Protein AF-A0A7S0QCR7-F1 (afdb_monomer_lite)

Sequence (144 aa):
GEGGKGRRKRKSVHDMELDAGPDAAGTDWAAPHPLSVTMTVPPARNIAAKAGAEGGEGLPSLVVTFSYLPNLQVVTVRHRLSGGSSAALSDDPTLLQDLLAGDGGILSPLGANDYFWQDPRTRRPLAFSAKTTRGLPYRWAQVL

Secondary structure (DSSP, 8-state):
------------GGG--------TTS--TTPPPS-EEEEEEPPPHHHHHHHHHTTPPPPPEEEEEEEEETTTTEEEEEEEEESSS-HHHHT-TTTTTTSSTT--SSS-SSTTHHHHTB-TTT-PBPPPPTTSTT-B--SGGG--

Structure (mmCIF, N/CA/C/O backbone):
data_AF-A0A7S0QCR7-F1
#
_entry.id   AF-A0A7S0QCR7-F1
#
loop_
_atom_site.group_PDB
_atom_site.id
_atom_site.type_symbol
_atom_site.label_atom_id
_atom_site.label_alt_id
_atom_site.label_comp_id
_atom_site.label_asym_id
_atom_site.label_entity_id
_atom_site.label_seq_id
_atom_site.pdbx_PDB_ins_code
_atom_site.Cartn_x
_atom_site.Cartn_y
_atom_site.Cartn_z
_atom_site.occupancy
_atom_site.B_iso_or_equiv
_atom_site.auth_seq_id
_atom_site.auth_comp_id
_atom_site.auth_asym_id
_atom_site.auth_atom_id
_atom_site.pdbx_PDB_model_num
ATOM 1 N N . GLY A 1 1 ? 39.951 42.034 -1.849 1.00 35.72 1 GLY A N 1
ATOM 2 C CA . GLY A 1 1 ? 39.176 41.196 -2.779 1.00 35.72 1 GLY A CA 1
ATOM 3 C C . GLY A 1 1 ? 38.934 39.862 -2.119 1.00 35.72 1 GLY A C 1
ATOM 4 O O . GLY A 1 1 ? 39.874 39.093 -1.983 1.00 35.72 1 GLY A O 1
ATOM 5 N N . GLU A 1 2 ? 37.723 39.651 -1.613 1.00 35.50 2 GLU A N 1
ATOM 6 C CA . GLU A 1 2 ? 37.317 38.447 -0.885 1.00 35.50 2 GLU A CA 1
ATOM 7 C C . GLU A 1 2 ? 37.162 37.246 -1.827 1.00 35.50 2 GLU A C 1
ATOM 9 O O . GLU A 1 2 ? 36.423 37.292 -2.807 1.00 35.50 2 GLU A O 1
ATOM 14 N N . GLY A 1 3 ? 37.858 36.152 -1.516 1.00 36.53 3 GLY A N 1
ATOM 15 C CA . GLY A 1 3 ? 37.709 34.861 -2.183 1.00 36.53 3 GLY A CA 1
ATOM 16 C C . GLY A 1 3 ? 36.742 33.960 -1.419 1.00 36.53 3 GLY A C 1
ATOM 17 O O . GLY A 1 3 ? 37.169 33.100 -0.650 1.00 36.53 3 GLY A O 1
ATOM 18 N N . GLY A 1 4 ? 35.438 34.140 -1.632 1.00 34.97 4 GLY A N 1
ATOM 19 C CA . GLY A 1 4 ? 34.400 33.253 -1.103 1.00 34.97 4 GLY A CA 1
ATOM 20 C C . GLY A 1 4 ? 34.392 31.904 -1.826 1.00 34.97 4 GLY A C 1
ATOM 21 O O . GLY A 1 4 ? 33.749 31.744 -2.862 1.00 34.97 4 GLY A O 1
ATOM 22 N N . LYS A 1 5 ? 35.102 30.903 -1.292 1.00 44.59 5 LYS A N 1
ATOM 23 C CA . LYS A 1 5 ? 35.016 29.514 -1.773 1.00 44.59 5 LYS A CA 1
ATOM 24 C C . LYS A 1 5 ? 33.645 28.932 -1.420 1.00 44.59 5 LYS A C 1
ATOM 26 O O . LYS A 1 5 ? 33.392 28.539 -0.283 1.00 44.59 5 LYS A O 1
ATOM 31 N N . GLY A 1 6 ? 32.778 28.854 -2.429 1.00 40.38 6 GLY A N 1
ATOM 32 C CA . GLY A 1 6 ? 31.485 28.179 -2.375 1.00 40.38 6 GLY A CA 1
ATOM 33 C C . GLY A 1 6 ? 31.632 26.723 -1.934 1.00 40.38 6 GLY A C 1
ATOM 34 O O . GLY A 1 6 ? 32.030 25.845 -2.701 1.00 40.38 6 GLY A O 1
ATOM 35 N N . ARG A 1 7 ? 31.295 26.466 -0.671 1.00 39.38 7 ARG A N 1
ATOM 36 C CA . ARG A 1 7 ? 31.183 25.133 -0.085 1.00 39.38 7 ARG A CA 1
ATOM 37 C C . ARG A 1 7 ? 29.985 24.443 -0.741 1.00 39.38 7 ARG A C 1
ATOM 39 O O . ARG A 1 7 ? 28.847 24.645 -0.327 1.00 39.38 7 ARG A O 1
ATOM 46 N N . ARG A 1 8 ? 30.229 23.655 -1.795 1.00 49.28 8 ARG A N 1
ATOM 47 C CA . ARG A 1 8 ? 29.213 22.779 -2.400 1.00 49.28 8 ARG A CA 1
ATOM 48 C C . ARG A 1 8 ? 28.710 21.825 -1.314 1.00 49.28 8 ARG A C 1
ATOM 50 O O . ARG A 1 8 ? 29.399 20.869 -0.960 1.00 49.28 8 ARG A O 1
ATOM 57 N N . LYS A 1 9 ? 27.532 22.114 -0.750 1.00 43.38 9 LYS A N 1
ATOM 58 C CA . LYS A 1 9 ? 26.802 21.179 0.110 1.00 43.38 9 LYS A CA 1
ATOM 59 C C . LYS A 1 9 ? 26.544 19.927 -0.724 1.00 43.38 9 LYS A C 1
ATOM 61 O O . LYS A 1 9 ? 25.810 19.974 -1.708 1.00 43.38 9 LYS A O 1
ATOM 66 N N . ARG A 1 10 ? 27.187 18.818 -0.360 1.00 42.59 10 ARG A N 1
ATOM 67 C CA . ARG A 1 10 ? 26.795 17.493 -0.838 1.00 42.59 10 ARG A CA 1
ATOM 68 C C . ARG A 1 10 ? 25.374 17.265 -0.326 1.00 42.59 10 ARG A C 1
ATOM 70 O O . ARG A 1 10 ? 25.187 17.188 0.885 1.00 42.59 10 ARG A O 1
ATOM 77 N N . LYS A 1 11 ? 24.388 17.246 -1.230 1.00 40.78 11 LYS A N 1
ATOM 78 C CA . LYS A 1 11 ? 23.044 16.742 -0.921 1.00 40.78 11 LYS A CA 1
ATOM 79 C C . LYS A 1 11 ? 23.215 15.340 -0.340 1.00 40.78 11 LYS A C 1
ATOM 81 O O . LYS A 1 11 ? 23.986 14.545 -0.882 1.00 40.78 11 LYS A O 1
ATOM 86 N N . SER A 1 12 ? 22.577 15.094 0.799 1.00 40.78 12 SER A N 1
ATOM 87 C CA . SER A 1 12 ? 22.552 13.775 1.420 1.00 40.78 12 SER A CA 1
ATOM 88 C C . SER A 1 12 ? 21.961 12.779 0.424 1.00 40.78 12 SER A C 1
ATOM 90 O O . SER A 1 12 ? 21.075 13.132 -0.350 1.00 40.78 12 SER A O 1
ATOM 92 N N . VAL A 1 13 ? 22.416 11.528 0.451 1.00 44.34 13 VAL A N 1
ATOM 93 C CA . VAL A 1 13 ? 21.841 10.437 -0.362 1.00 44.34 13 VAL A CA 1
ATOM 94 C C . VAL A 1 13 ? 20.344 10.242 -0.049 1.00 44.34 13 VAL A C 1
ATOM 96 O O . VAL A 1 13 ? 19.615 9.686 -0.856 1.00 44.34 13 VAL A O 1
ATOM 99 N N . HIS A 1 14 ? 19.869 10.769 1.085 1.00 36.66 14 HIS A N 1
ATOM 100 C CA . HIS A 1 14 ? 18.458 10.768 1.482 1.00 36.66 14 HIS A CA 1
ATOM 101 C C . HIS A 1 14 ? 17.625 11.915 0.863 1.00 36.66 14 HIS A C 1
ATOM 103 O O . HIS A 1 14 ? 16.411 11.922 1.024 1.00 36.66 14 HIS A O 1
ATOM 109 N N . ASP A 1 15 ? 18.252 12.862 0.150 1.00 37.22 15 ASP A N 1
ATOM 110 C CA . ASP A 1 15 ? 17.590 13.996 -0.529 1.00 37.22 15 ASP A CA 1
ATOM 111 C C . ASP A 1 15 ? 17.528 13.830 -2.061 1.00 37.22 15 ASP A C 1
ATOM 113 O O . ASP A 1 15 ? 17.194 14.775 -2.784 1.00 37.22 15 ASP A O 1
ATOM 117 N N . MET A 1 16 ? 17.882 12.653 -2.591 1.00 41.41 16 MET A N 1
ATOM 118 C CA . MET A 1 16 ? 17.613 12.304 -3.991 1.00 41.41 16 MET A CA 1
ATOM 119 C C . MET A 1 16 ? 16.168 11.820 -4.125 1.00 41.41 16 MET A C 1
ATOM 121 O O . MET A 1 16 ? 15.889 10.670 -4.440 1.00 41.41 16 MET A O 1
ATOM 125 N N . GLU A 1 17 ? 15.242 12.736 -3.861 1.00 51.47 17 GLU A N 1
ATOM 126 C CA . GLU A 1 17 ? 13.873 12.643 -4.347 1.00 51.47 17 GLU A CA 1
ATOM 127 C C . GLU A 1 17 ? 13.929 12.908 -5.853 1.00 51.47 17 GLU A C 1
ATOM 129 O O . GLU A 1 17 ? 14.110 14.043 -6.299 1.00 51.47 17 GLU A O 1
ATOM 134 N N . LEU A 1 18 ? 13.912 11.835 -6.639 1.00 49.69 18 LEU A N 1
ATOM 135 C CA . LEU A 1 18 ? 13.753 11.936 -8.079 1.00 49.69 18 LEU A CA 1
ATOM 136 C C . LEU A 1 18 ? 12.272 11.771 -8.369 1.00 49.69 18 LEU A C 1
ATOM 138 O O . LEU A 1 18 ? 11.729 10.670 -8.305 1.00 49.69 18 LEU A O 1
ATOM 142 N N . ASP A 1 19 ? 11.644 12.907 -8.664 1.00 48.62 19 ASP A N 1
ATOM 143 C CA . ASP A 1 19 ? 10.424 12.933 -9.448 1.00 48.62 19 ASP A CA 1
ATOM 144 C C . ASP A 1 19 ? 10.687 12.077 -10.686 1.00 48.62 19 ASP A C 1
ATOM 146 O O . ASP A 1 19 ? 11.681 12.270 -11.397 1.00 48.62 19 ASP A O 1
ATOM 150 N N . ALA A 1 20 ? 9.853 11.063 -10.845 1.00 52.84 20 ALA A N 1
ATOM 151 C CA . ALA A 1 20 ? 9.860 10.103 -11.926 1.00 52.84 20 ALA A CA 1
ATOM 152 C C . ALA A 1 20 ? 9.485 10.805 -13.233 1.00 52.84 20 ALA A C 1
ATOM 154 O O . ALA A 1 20 ? 8.420 10.573 -13.797 1.00 52.84 20 ALA A O 1
ATOM 155 N N . GLY A 1 21 ? 10.314 11.754 -13.663 1.00 44.97 21 GLY A N 1
ATOM 156 C CA . GLY A 1 21 ? 10.094 12.497 -14.885 1.00 44.97 21 GLY A CA 1
ATOM 157 C C . GLY A 1 21 ? 9.988 11.516 -16.051 1.00 44.97 21 GLY A C 1
ATOM 158 O O . GLY A 1 21 ? 10.674 10.485 -16.045 1.00 44.97 21 GLY A O 1
ATOM 159 N N . PRO A 1 22 ? 9.133 11.816 -17.041 1.00 46.25 22 PRO A N 1
ATOM 160 C CA . PRO A 1 22 ? 9.009 10.975 -18.214 1.00 46.25 22 PRO A CA 1
ATOM 161 C C . PRO A 1 22 ? 10.382 10.765 -18.860 1.00 46.25 22 PRO A C 1
ATOM 163 O O . PRO A 1 22 ? 11.245 11.650 -18.831 1.00 46.25 22 PRO A O 1
ATOM 166 N N . ASP A 1 23 ? 10.594 9.584 -19.431 1.00 54.22 23 ASP A N 1
ATOM 167 C CA . ASP A 1 23 ? 11.803 9.317 -20.204 1.00 54.22 23 ASP A CA 1
ATOM 168 C C . ASP A 1 23 ? 11.893 10.218 -21.455 1.00 54.22 23 ASP A C 1
ATOM 170 O O . ASP A 1 23 ? 11.009 11.024 -21.757 1.00 54.22 23 ASP A O 1
ATOM 174 N N . ALA A 1 24 ? 12.971 10.072 -22.229 1.00 42.69 24 ALA A N 1
ATOM 175 C CA . ALA A 1 24 ? 13.154 10.805 -23.485 1.00 42.69 24 ALA A CA 1
ATOM 176 C C . ALA A 1 24 ? 12.040 10.542 -24.529 1.00 42.69 24 ALA A C 1
ATOM 178 O O . ALA A 1 24 ? 11.964 11.269 -25.520 1.00 42.69 24 ALA A O 1
ATOM 179 N N . ALA A 1 25 ? 11.185 9.534 -24.309 1.00 52.25 25 ALA A N 1
ATOM 180 C CA . ALA A 1 25 ? 10.019 9.198 -25.120 1.00 52.25 25 ALA A CA 1
ATOM 181 C C . ALA A 1 25 ? 8.685 9.701 -24.522 1.00 52.25 25 ALA A C 1
ATOM 183 O O . ALA A 1 25 ? 7.630 9.462 -25.107 1.00 52.25 25 ALA A O 1
ATOM 184 N N . GLY A 1 26 ? 8.707 10.425 -23.398 1.00 48.97 26 GLY A N 1
ATOM 185 C CA . GLY A 1 26 ? 7.511 11.005 -22.785 1.00 48.97 26 GLY A CA 1
ATOM 186 C C . GLY A 1 26 ? 6.736 10.056 -21.863 1.00 48.97 26 GLY A C 1
ATOM 187 O O . GLY A 1 26 ? 5.646 10.417 -21.417 1.00 48.97 26 GLY A O 1
ATOM 188 N N . THR A 1 27 ? 7.259 8.866 -21.557 1.00 56.44 27 THR A N 1
ATOM 189 C CA . THR A 1 27 ? 6.540 7.867 -20.752 1.00 56.44 27 THR A CA 1
ATOM 190 C C . THR A 1 27 ? 6.852 8.049 -19.267 1.00 56.44 27 THR A C 1
ATOM 192 O O . THR A 1 27 ? 7.979 7.801 -18.837 1.00 56.44 27 THR A O 1
ATOM 195 N N . ASP A 1 28 ? 5.856 8.452 -18.464 1.00 71.25 28 ASP A N 1
ATOM 196 C CA . ASP A 1 28 ? 5.917 8.333 -16.997 1.00 71.25 28 ASP A CA 1
ATOM 197 C C . ASP A 1 28 ? 5.763 6.849 -16.636 1.00 71.25 28 ASP A C 1
ATOM 199 O O . ASP A 1 28 ? 4.667 6.290 -16.541 1.00 71.25 28 ASP A O 1
ATOM 203 N N . TRP A 1 29 ? 6.897 6.175 -16.484 1.00 69.69 29 TRP A N 1
ATOM 204 C CA . TRP A 1 29 ? 6.980 4.753 -16.154 1.00 69.69 29 TRP A CA 1
ATOM 205 C C . TRP A 1 29 ? 6.420 4.433 -14.762 1.00 69.69 29 TRP A C 1
ATOM 207 O O . TRP A 1 29 ? 6.143 3.271 -14.479 1.00 69.69 29 TRP A O 1
ATOM 217 N N . ALA A 1 30 ? 6.176 5.430 -13.909 1.00 72.06 30 ALA A N 1
ATOM 218 C CA . ALA A 1 30 ? 5.514 5.236 -12.625 1.00 72.06 30 ALA A CA 1
ATOM 219 C C . ALA A 1 30 ? 4.089 5.818 -12.604 1.00 72.06 30 ALA A C 1
ATOM 221 O O . ALA A 1 30 ? 3.536 6.021 -11.518 1.00 72.06 30 ALA A O 1
ATOM 222 N N . ALA A 1 31 ? 3.487 6.076 -13.770 1.00 81.62 31 ALA A N 1
ATOM 223 C CA . ALA A 1 31 ? 2.082 6.443 -13.868 1.00 81.62 31 ALA A CA 1
ATOM 224 C C . ALA A 1 31 ? 1.200 5.319 -13.287 1.00 81.62 31 ALA A C 1
ATOM 226 O O . ALA A 1 31 ? 1.300 4.170 -13.734 1.00 81.62 31 ALA A O 1
ATOM 227 N N . PRO A 1 32 ? 0.343 5.611 -12.293 1.00 84.38 32 PRO A N 1
ATOM 228 C CA . PRO A 1 32 ? -0.541 4.610 -11.722 1.00 84.38 32 PRO A CA 1
ATOM 229 C C . PRO A 1 32 ? -1.702 4.283 -12.661 1.00 84.38 32 PRO A C 1
ATOM 231 O O . PRO A 1 32 ? -2.208 5.133 -13.395 1.00 84.38 32 PRO A O 1
ATOM 234 N N . HIS A 1 33 ? -2.165 3.041 -12.587 1.00 88.25 33 HIS A N 1
ATOM 235 C CA . HIS A 1 33 ? -3.435 2.629 -13.162 1.00 88.25 33 HIS A CA 1
ATOM 236 C C . HIS A 1 33 ? -4.585 3.459 -12.546 1.00 88.25 33 HIS A C 1
ATOM 238 O O . HIS A 1 33 ? -4.554 3.732 -11.343 1.00 88.25 33 HIS A O 1
ATOM 244 N N . PRO A 1 34 ? -5.617 3.852 -13.321 1.00 89.94 34 PRO A N 1
ATOM 245 C CA . PRO A 1 34 ? -6.699 4.711 -12.826 1.00 89.94 34 PRO A CA 1
ATOM 246 C C . PRO A 1 34 ? -7.569 4.061 -11.742 1.00 89.94 34 PRO A C 1
ATOM 248 O O . PRO A 1 34 ? -8.226 4.764 -10.979 1.00 89.94 34 PRO A O 1
ATOM 251 N N . LEU A 1 35 ? -7.594 2.728 -11.677 1.00 93.69 35 LEU A N 1
ATOM 252 C CA . LEU A 1 35 ? -8.292 1.990 -10.625 1.00 93.69 35 LEU A CA 1
ATOM 253 C C . LEU A 1 35 ? -7.350 1.678 -9.463 1.00 93.69 35 LEU A C 1
ATOM 255 O O . LEU A 1 35 ? -6.253 1.159 -9.673 1.00 93.69 35 LEU A O 1
ATOM 259 N N . SER A 1 36 ? -7.835 1.932 -8.251 1.00 93.88 36 SER A N 1
ATOM 260 C CA . SER A 1 36 ? -7.197 1.584 -6.985 1.00 93.88 36 SER A CA 1
ATOM 261 C C . SER A 1 36 ? -8.214 0.934 -6.048 1.00 93.88 36 SER A C 1
ATOM 263 O O . SER A 1 36 ? -9.427 1.088 -6.212 1.00 93.88 36 SER A O 1
ATOM 265 N N . VAL A 1 37 ? -7.717 0.181 -5.069 1.00 95.19 37 VAL A N 1
ATOM 266 C CA . VAL A 1 37 ? -8.547 -0.469 -4.050 1.00 95.19 37 VAL A CA 1
ATOM 267 C C . VAL A 1 37 ? -8.234 0.158 -2.706 1.00 95.19 37 VAL A C 1
ATOM 269 O O . VAL A 1 37 ? -7.086 0.147 -2.276 1.00 95.19 37 VAL A O 1
ATOM 272 N N . THR A 1 38 ? -9.251 0.667 -2.017 1.00 94.62 38 THR A N 1
ATOM 273 C CA . THR A 1 38 ? -9.117 1.166 -0.646 1.00 94.62 38 THR A CA 1
ATOM 274 C C . THR A 1 38 ? -9.874 0.261 0.310 1.00 94.62 38 THR A C 1
ATOM 276 O O . THR A 1 38 ? -11.054 -0.018 0.114 1.00 94.62 38 THR A O 1
ATOM 279 N N . MET A 1 39 ? -9.198 -0.160 1.373 1.00 94.38 39 MET A N 1
ATOM 280 C CA . MET A 1 39 ? -9.780 -0.898 2.487 1.00 94.38 39 MET A CA 1
ATOM 281 C C . MET A 1 39 ? -9.613 -0.121 3.789 1.00 94.38 39 MET A C 1
ATOM 283 O O . MET A 1 39 ? -8.701 0.691 3.946 1.00 94.38 39 MET A O 1
ATOM 287 N N . THR A 1 40 ? -10.510 -0.363 4.738 1.00 92.44 40 THR A N 1
ATOM 288 C CA . THR A 1 40 ? -10.427 0.195 6.090 1.00 92.44 40 THR A CA 1
ATOM 289 C C . THR A 1 40 ? -10.429 -0.944 7.092 1.00 92.44 40 THR A C 1
ATOM 291 O O . THR A 1 40 ? -11.344 -1.765 7.110 1.00 92.44 40 THR A O 1
ATOM 294 N N . VAL A 1 41 ? -9.389 -0.982 7.916 1.00 90.88 41 VAL A N 1
ATOM 295 C CA . VAL A 1 41 ? -9.186 -1.962 8.975 1.00 90.88 41 VAL A CA 1
ATOM 296 C C . VAL A 1 41 ? -9.524 -1.283 10.305 1.00 90.88 41 VAL A C 1
ATOM 298 O O . VAL A 1 41 ? -8.792 -0.387 10.737 1.00 90.88 41 VAL A O 1
ATOM 301 N N . PRO A 1 42 ? -10.644 -1.650 10.950 1.00 88.56 42 PRO A N 1
ATOM 302 C CA . PRO A 1 42 ? -11.002 -1.086 12.242 1.00 88.56 42 PRO A CA 1
ATOM 303 C C . PRO A 1 42 ? -10.071 -1.610 13.350 1.00 88.56 42 PRO A C 1
ATOM 305 O O . PRO A 1 42 ? -9.449 -2.666 13.189 1.00 88.56 42 PRO A O 1
ATOM 308 N N . PRO A 1 43 ? -10.015 -0.927 14.508 1.00 86.31 43 PRO A N 1
ATOM 309 C CA . PRO A 1 43 ? -9.340 -1.448 15.688 1.00 86.31 43 PRO A CA 1
ATOM 310 C C . PRO A 1 43 ? -9.855 -2.842 16.057 1.00 86.31 43 PRO A C 1
ATOM 312 O O . PRO A 1 43 ? -11.046 -3.143 15.928 1.00 86.31 43 PRO A O 1
ATOM 315 N N . ALA A 1 44 ? -8.969 -3.685 16.587 1.00 86.38 44 ALA A N 1
ATOM 316 C CA . ALA A 1 44 ? -9.362 -4.999 17.076 1.00 86.38 44 ALA A CA 1
ATOM 317 C C . ALA A 1 44 ? -10.433 -4.874 18.176 1.00 86.38 44 ALA A C 1
ATOM 319 O O . ALA A 1 44 ? -10.352 -4.006 19.049 1.00 86.38 44 ALA A O 1
ATOM 320 N N . ARG A 1 45 ? -11.441 -5.758 18.153 1.00 83.00 45 ARG A N 1
ATOM 321 C CA . ARG A 1 45 ? -12.626 -5.669 19.032 1.00 83.00 45 ARG A CA 1
ATOM 322 C C . ARG A 1 45 ? -12.278 -5.616 20.520 1.00 83.00 45 ARG A C 1
ATOM 324 O O . ARG A 1 45 ? -12.917 -4.885 21.266 1.00 83.00 45 ARG A O 1
ATOM 331 N N . ASN A 1 46 ? -11.266 -6.366 20.948 1.00 83.44 46 ASN A N 1
ATOM 332 C CA . ASN A 1 46 ? -10.777 -6.377 22.328 1.00 83.44 46 ASN A CA 1
ATOM 333 C C . ASN A 1 46 ? -10.148 -5.035 22.741 1.00 83.44 46 ASN A C 1
ATOM 335 O O . ASN A 1 46 ? -10.304 -4.615 23.885 1.00 83.44 46 ASN A O 1
ATOM 339 N N . ILE A 1 47 ? -9.478 -4.348 21.814 1.00 82.38 47 ILE A N 1
ATOM 340 C CA . ILE A 1 47 ? -8.902 -3.018 22.046 1.00 82.38 47 ILE A CA 1
ATOM 341 C C . ILE A 1 47 ? -10.025 -1.975 22.078 1.00 82.38 47 ILE A C 1
ATOM 343 O O . ILE A 1 47 ? -10.076 -1.157 22.993 1.00 82.38 47 ILE A O 1
ATOM 347 N N . ALA A 1 48 ? -10.971 -2.056 21.137 1.00 78.88 48 ALA A N 1
ATOM 348 C CA . ALA A 1 48 ? -12.136 -1.173 21.086 1.00 78.88 48 ALA A CA 1
ATOM 349 C C . ALA A 1 48 ? -13.011 -1.267 22.344 1.00 78.88 48 ALA A C 1
ATOM 351 O O . ALA A 1 48 ? -13.396 -0.241 22.898 1.00 78.88 48 ALA A O 1
ATOM 352 N N . ALA A 1 49 ? -13.271 -2.482 22.836 1.00 76.81 49 ALA A N 1
ATOM 353 C CA . ALA A 1 49 ? -14.027 -2.695 24.068 1.00 76.81 49 ALA A CA 1
ATOM 354 C C . ALA A 1 49 ? -13.322 -2.090 25.293 1.00 76.81 49 ALA A C 1
ATOM 356 O O . ALA A 1 49 ? -13.975 -1.475 26.133 1.00 76.81 49 ALA A O 1
ATOM 357 N N . LYS A 1 50 ? -11.990 -2.219 25.373 1.00 77.25 50 LYS A N 1
ATOM 358 C CA . LYS A 1 50 ? -11.198 -1.632 26.459 1.00 77.25 50 LYS A CA 1
ATOM 359 C C . LYS A 1 50 ? -11.227 -0.100 26.424 1.00 77.25 50 LYS A C 1
ATOM 361 O O . LYS A 1 50 ? -11.488 0.519 27.447 1.00 77.25 50 LYS A O 1
ATOM 366 N N . ALA A 1 51 ? -11.034 0.503 25.250 1.00 74.44 51 ALA A N 1
ATOM 367 C CA . ALA A 1 51 ? -11.077 1.959 25.095 1.00 74.44 51 ALA A CA 1
ATOM 368 C C . ALA A 1 51 ? -12.466 2.543 25.409 1.00 74.44 51 ALA A C 1
ATOM 370 O O . ALA A 1 51 ? -12.564 3.573 26.072 1.00 74.44 51 ALA A O 1
ATOM 371 N N . GLY A 1 52 ? -13.538 1.857 24.991 1.00 71.19 52 GLY A N 1
ATOM 372 C CA . GLY A 1 52 ? -14.912 2.255 25.307 1.00 71.19 52 GLY A CA 1
ATOM 373 C C . GLY A 1 52 ? -15.244 2.164 26.800 1.00 71.19 52 GLY A C 1
ATOM 374 O O . GLY A 1 52 ? -15.987 2.998 27.308 1.00 71.19 52 GLY A O 1
ATOM 375 N N . ALA A 1 53 ? -14.665 1.195 27.516 1.00 68.44 53 ALA A N 1
ATOM 376 C CA . ALA A 1 53 ? -14.809 1.077 28.967 1.00 68.44 53 ALA A CA 1
ATOM 377 C C . ALA A 1 53 ? -14.024 2.157 29.739 1.00 68.44 53 ALA A C 1
ATOM 379 O O . ALA A 1 53 ? -14.457 2.575 30.809 1.00 68.44 53 ALA A O 1
ATOM 380 N N . GLU A 1 54 ? -12.898 2.626 29.194 1.00 70.88 54 GLU A N 1
ATOM 381 C CA . GLU A 1 54 ? -12.055 3.676 29.791 1.00 70.88 54 GLU A CA 1
ATOM 382 C C . GLU A 1 54 ? -12.485 5.107 29.399 1.00 70.88 54 GLU A C 1
ATOM 384 O O . GLU A 1 54 ? -11.837 6.074 29.793 1.00 70.88 54 GLU A O 1
ATOM 389 N N . GLY A 1 55 ? -13.582 5.269 28.645 1.00 59.56 55 GLY A N 1
ATOM 390 C CA . GLY A 1 55 ? -14.072 6.582 28.202 1.00 59.56 55 GLY A CA 1
ATOM 391 C C . GLY A 1 55 ? -13.147 7.290 27.203 1.00 59.56 55 GLY A C 1
ATOM 392 O O . GLY A 1 55 ? -13.212 8.511 27.067 1.00 59.56 55 GLY A O 1
ATOM 393 N N . GLY A 1 56 ? -12.266 6.544 26.529 1.00 58.44 56 GLY A N 1
ATOM 394 C CA . GLY A 1 56 ? -11.286 7.088 25.593 1.00 58.44 56 GLY A CA 1
ATOM 395 C C . GLY A 1 56 ? -11.908 7.579 24.282 1.00 58.44 56 GLY A C 1
ATOM 396 O O . GLY A 1 56 ? -12.874 7.000 23.782 1.00 58.44 56 GLY A O 1
ATOM 397 N N . GLU A 1 57 ? -11.320 8.634 23.702 1.00 60.28 57 GLU A N 1
ATOM 398 C CA . GLU A 1 57 ? -11.611 9.074 22.331 1.00 60.28 57 GLU A CA 1
ATOM 399 C C . GLU A 1 57 ? -11.477 7.912 21.332 1.00 60.28 57 GLU A C 1
ATOM 401 O O . GLU A 1 57 ? -10.650 7.011 21.496 1.00 60.28 57 GLU A O 1
ATOM 406 N N . GLY A 1 58 ? -12.305 7.940 20.281 1.00 70.19 58 GLY A N 1
ATOM 407 C CA . GLY A 1 58 ? -12.411 6.868 19.293 1.00 70.19 58 GLY A CA 1
ATOM 408 C C . GLY A 1 58 ? -11.053 6.442 18.729 1.00 70.19 58 GLY A C 1
ATOM 409 O O . GLY A 1 58 ? -10.311 7.254 18.177 1.00 70.19 58 GLY A O 1
ATOM 410 N N . LEU A 1 59 ? -10.743 5.150 18.867 1.00 79.31 59 LEU A N 1
ATOM 411 C CA . LEU A 1 59 ? -9.505 4.554 18.370 1.00 79.31 59 LEU A CA 1
ATOM 412 C C . LEU A 1 59 ? -9.351 4.743 16.848 1.00 79.31 59 LEU A C 1
ATOM 414 O O . LEU A 1 59 ? -10.343 4.645 16.116 1.00 79.31 59 LEU A O 1
ATOM 418 N N . PRO A 1 60 ? -8.116 4.938 16.353 1.00 85.75 60 PRO A N 1
ATOM 419 C CA . PRO A 1 60 ? -7.859 5.094 14.928 1.00 85.75 60 PRO A CA 1
ATOM 420 C C . PRO A 1 60 ? -8.158 3.805 14.152 1.00 85.75 60 PRO A C 1
ATOM 422 O O . PRO A 1 60 ? -7.792 2.710 14.576 1.00 85.75 60 PRO A O 1
ATOM 425 N N . SER A 1 61 ? -8.762 3.940 12.973 1.00 87.56 61 SER A N 1
ATOM 426 C CA . SER A 1 61 ? -8.816 2.874 11.962 1.00 87.56 61 SER A CA 1
ATOM 427 C C . SER A 1 61 ? -7.675 3.041 10.961 1.00 87.56 61 SER A C 1
ATOM 429 O O . SER A 1 61 ? -7.312 4.166 10.618 1.00 87.56 61 SER A O 1
ATOM 431 N N . LEU A 1 62 ? -7.124 1.938 10.460 1.00 90.06 62 LEU A N 1
ATOM 432 C CA . LEU A 1 62 ? -6.105 1.958 9.413 1.00 90.06 62 LEU A CA 1
ATOM 433 C C . LEU A 1 62 ? -6.787 1.948 8.042 1.00 90.06 62 LEU A C 1
ATOM 435 O O . LEU A 1 62 ? -7.471 0.992 7.686 1.00 90.06 62 LEU A O 1
ATOM 439 N N . VAL A 1 63 ? -6.594 2.999 7.256 1.00 91.38 63 VAL A N 1
ATOM 440 C CA . VAL A 1 63 ? -7.035 3.057 5.858 1.00 91.38 63 VAL A CA 1
ATOM 441 C C . VAL A 1 63 ? -5.850 2.693 4.979 1.00 91.38 63 VAL A C 1
ATOM 443 O O . VAL A 1 63 ? -4.813 3.344 5.071 1.00 91.38 63 VAL A O 1
ATOM 446 N N . VAL A 1 64 ? -6.006 1.686 4.122 1.00 92.56 64 VAL A N 1
ATOM 447 C CA . VAL A 1 64 ? -4.963 1.208 3.204 1.00 92.56 64 VAL A CA 1
ATOM 448 C C . VAL A 1 64 ? -5.475 1.303 1.773 1.00 92.56 64 VAL A C 1
ATOM 450 O O . VAL A 1 64 ? -6.559 0.811 1.471 1.00 92.56 64 VAL A O 1
ATOM 453 N N . THR A 1 65 ? -4.697 1.917 0.890 1.00 92.88 65 THR A N 1
ATOM 454 C CA . THR A 1 65 ? -4.989 2.042 -0.539 1.00 92.88 65 THR A CA 1
ATOM 455 C C . THR A 1 65 ? -3.908 1.343 -1.349 1.00 92.88 65 THR A C 1
ATOM 457 O O . THR A 1 65 ? -2.736 1.704 -1.266 1.00 92.88 65 THR A O 1
ATOM 460 N N . PHE A 1 66 ? -4.327 0.390 -2.171 1.00 93.88 66 PHE A N 1
ATOM 461 C CA . PHE A 1 66 ? -3.509 -0.342 -3.125 1.00 93.88 66 PHE A CA 1
ATOM 462 C C . PHE A 1 66 ? -3.664 0.295 -4.501 1.00 93.88 66 PHE A C 1
ATOM 464 O O . PHE A 1 66 ? -4.780 0.455 -5.002 1.00 93.88 66 PHE A O 1
ATOM 471 N N . SER A 1 67 ? -2.545 0.672 -5.107 1.00 92.62 67 SER A N 1
ATOM 472 C CA . SER A 1 67 ? -2.480 1.175 -6.482 1.00 92.62 67 SER A CA 1
ATOM 473 C C . SER A 1 67 ? -1.596 0.255 -7.310 1.00 92.62 67 SER A C 1
ATOM 475 O O . SER A 1 67 ? -0.701 -0.387 -6.772 1.00 92.62 67 SER A O 1
ATOM 477 N N . TYR A 1 68 ? -1.835 0.180 -8.614 1.00 91.69 68 TYR A N 1
ATOM 478 C CA . TYR A 1 68 ? -1.034 -0.649 -9.511 1.00 91.69 68 TYR A CA 1
ATOM 479 C C . TYR A 1 68 ? -0.229 0.226 -10.469 1.00 91.69 68 TYR A C 1
ATOM 481 O O . TYR A 1 68 ? -0.779 1.152 -11.063 1.00 91.69 68 TYR A O 1
ATOM 489 N N . LEU A 1 69 ? 1.061 -0.065 -10.626 1.00 88.06 69 LEU A N 1
ATOM 490 C CA . LEU A 1 69 ? 1.947 0.572 -11.598 1.00 88.06 69 LEU A CA 1
ATOM 491 C C . LEU A 1 69 ? 2.144 -0.395 -12.778 1.00 88.06 69 LEU A C 1
ATOM 493 O O . LEU A 1 69 ? 3.004 -1.273 -12.696 1.00 88.06 69 LEU A O 1
ATOM 497 N N . PRO A 1 70 ? 1.367 -0.281 -13.873 1.00 86.12 70 PRO A N 1
ATOM 498 C CA . PRO A 1 70 ? 1.326 -1.298 -14.926 1.00 86.12 70 PRO A CA 1
ATOM 499 C C . PRO A 1 70 ? 2.656 -1.470 -15.658 1.00 86.12 70 PRO A C 1
ATOM 501 O O . PRO A 1 70 ? 3.037 -2.593 -15.975 1.00 86.12 70 PRO A O 1
ATOM 504 N N . ASN A 1 71 ? 3.391 -0.377 -15.861 1.00 82.38 71 ASN A N 1
ATOM 505 C CA . ASN A 1 71 ? 4.693 -0.396 -16.531 1.00 82.38 71 ASN A CA 1
ATOM 506 C C . ASN A 1 71 ? 5.786 -1.066 -15.685 1.00 82.38 71 ASN A C 1
ATOM 508 O O . ASN A 1 71 ? 6.791 -1.510 -16.227 1.00 82.38 71 ASN A O 1
ATOM 512 N N . LEU A 1 72 ? 5.580 -1.148 -14.367 1.00 81.88 72 LEU A N 1
ATOM 513 C CA . LEU A 1 72 ? 6.506 -1.769 -13.419 1.00 81.88 72 LEU A CA 1
ATOM 514 C C . LEU A 1 72 ? 5.989 -3.105 -12.886 1.00 81.88 72 LEU A C 1
ATOM 516 O O . LEU A 1 72 ? 6.710 -3.785 -12.165 1.00 81.88 72 LEU A O 1
ATOM 520 N N . GLN A 1 73 ? 4.743 -3.464 -13.202 1.00 88.44 73 GLN A N 1
ATOM 521 C CA . GLN A 1 73 ? 4.058 -4.657 -12.702 1.00 88.44 73 GLN A CA 1
ATOM 522 C C . GLN A 1 73 ? 4.093 -4.783 -11.174 1.00 88.44 73 GLN A C 1
ATOM 524 O O . GLN A 1 73 ? 4.235 -5.871 -10.627 1.00 88.44 73 GLN A O 1
ATOM 529 N N . VAL A 1 74 ? 3.977 -3.654 -10.475 1.00 88.88 74 VAL A N 1
ATOM 530 C CA . VAL A 1 74 ? 4.098 -3.588 -9.015 1.00 88.88 74 VAL A CA 1
ATOM 531 C C . VAL A 1 74 ? 2.864 -2.941 -8.409 1.00 88.88 74 VAL A C 1
ATOM 533 O O . VAL A 1 74 ? 2.358 -1.934 -8.910 1.00 88.88 74 VAL A O 1
ATOM 536 N N . VAL A 1 75 ? 2.405 -3.507 -7.297 1.00 91.50 75 VAL A N 1
ATOM 537 C CA . VAL A 1 75 ? 1.404 -2.901 -6.419 1.00 91.50 75 VAL A CA 1
ATOM 538 C C . VAL A 1 75 ? 2.103 -1.986 -5.416 1.00 91.50 75 VAL A C 1
ATOM 540 O O . VAL A 1 75 ? 3.073 -2.383 -4.776 1.00 91.50 75 VAL A O 1
ATOM 543 N N . THR A 1 76 ? 1.614 -0.764 -5.249 1.00 90.62 76 THR A N 1
ATOM 544 C CA . THR A 1 76 ? 2.076 0.166 -4.217 1.00 90.62 76 THR A CA 1
ATOM 545 C C . THR A 1 76 ? 1.003 0.378 -3.163 1.00 90.62 76 THR A C 1
ATOM 547 O O . THR A 1 76 ? -0.197 0.381 -3.447 1.00 90.62 76 THR A O 1
ATOM 550 N N . VAL A 1 77 ? 1.449 0.569 -1.926 1.00 91.19 77 VAL A N 1
ATOM 551 C CA . VAL A 1 77 ? 0.590 0.725 -0.758 1.00 91.19 77 VAL A CA 1
ATOM 552 C C . VAL A 1 77 ? 0.737 2.127 -0.201 1.00 91.19 77 VAL A C 1
ATOM 554 O O . VAL A 1 77 ? 1.840 2.610 0.055 1.00 91.19 77 VAL A O 1
ATOM 557 N N . ARG A 1 78 ? -0.399 2.779 0.017 1.00 89.44 78 ARG A N 1
ATOM 558 C CA . ARG A 1 78 ? -0.503 3.973 0.853 1.00 89.44 78 ARG A CA 1
ATOM 559 C C . ARG A 1 78 ? -1.343 3.637 2.060 1.00 89.44 78 ARG A C 1
ATOM 561 O O . ARG A 1 78 ? -2.346 2.941 1.932 1.00 89.44 78 ARG A O 1
ATOM 568 N N . HIS A 1 79 ? -0.993 4.194 3.203 1.00 88.69 79 HIS A N 1
ATOM 569 C CA . HIS A 1 79 ? -1.777 4.031 4.413 1.00 88.69 79 HIS A CA 1
ATOM 570 C C . HIS A 1 79 ? -1.921 5.352 5.149 1.00 88.69 79 HIS A C 1
ATOM 572 O O . HIS A 1 79 ? -1.125 6.269 4.965 1.00 88.69 79 HIS A O 1
ATOM 578 N N . ARG A 1 80 ? -2.970 5.434 5.961 1.00 87.81 80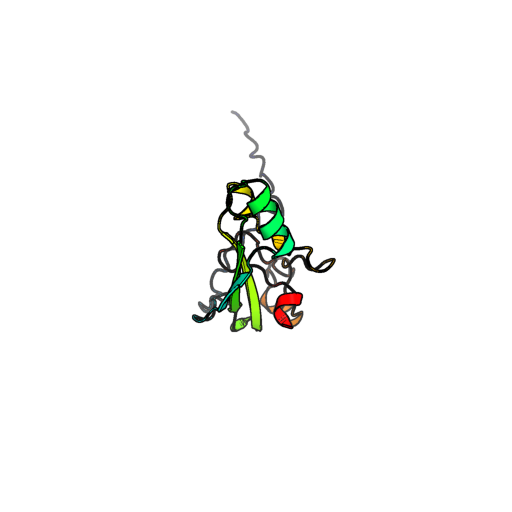 ARG A N 1
ATOM 579 C CA . ARG A 1 80 ? -3.156 6.495 6.949 1.00 87.81 80 ARG A CA 1
ATOM 580 C C . ARG A 1 80 ? -3.985 5.993 8.117 1.00 87.81 80 ARG A C 1
ATOM 582 O O . ARG A 1 80 ? -4.806 5.087 7.948 1.00 87.81 80 ARG A O 1
ATOM 589 N N . LEU A 1 81 ? -3.840 6.627 9.272 1.00 87.69 81 LEU A N 1
ATOM 590 C CA . LEU A 1 81 ? -4.759 6.419 10.391 1.00 87.69 81 LEU A CA 1
ATOM 591 C C . LEU A 1 81 ? -5.904 7.433 10.314 1.00 87.69 81 LEU A C 1
ATOM 593 O O . LEU A 1 81 ? -5.666 8.638 10.263 1.00 87.69 81 LEU A O 1
ATOM 597 N N . SER A 1 82 ? -7.146 6.950 10.285 1.00 84.25 82 SER A N 1
ATOM 598 C CA . SER A 1 82 ? -8.355 7.777 10.335 1.00 84.25 82 SER A CA 1
ATOM 599 C C . SER A 1 82 ? -8.984 7.728 11.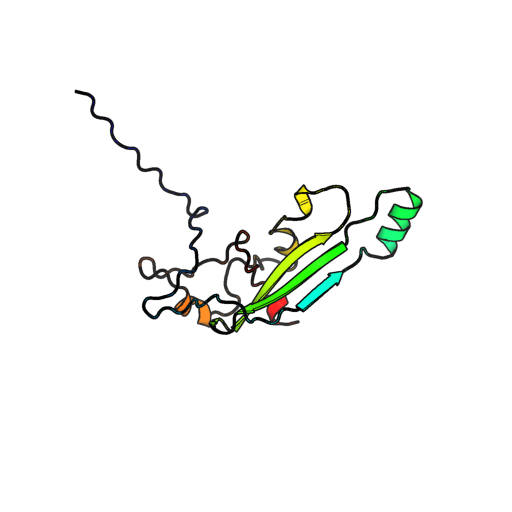727 1.00 84.25 82 SER A C 1
ATOM 601 O O . SER A 1 82 ? -9.304 6.640 12.210 1.00 84.25 82 SER A O 1
ATOM 603 N N . GLY A 1 83 ? -9.234 8.893 12.327 1.00 71.62 83 GLY A N 1
ATOM 604 C CA . GLY A 1 83 ? -9.726 9.003 13.707 1.00 71.62 83 GLY A CA 1
ATOM 605 C C . GLY A 1 83 ? -8.595 8.965 14.743 1.00 71.62 83 GLY A C 1
ATOM 606 O O . GLY A 1 83 ? -7.467 8.607 14.415 1.00 71.62 83 GLY A O 1
ATOM 607 N N . GLY A 1 84 ? -8.891 9.354 15.985 1.00 65.94 84 GLY A N 1
ATOM 608 C CA . GLY A 1 84 ? -7.904 9.518 17.063 1.00 65.94 84 GLY A CA 1
ATOM 609 C C . GLY A 1 84 ? -7.174 10.874 17.048 1.00 65.94 84 GLY A C 1
ATOM 610 O O . GLY A 1 84 ? -7.145 11.569 16.035 1.00 65.94 84 GLY A O 1
ATOM 611 N N . SER A 1 85 ? -6.591 11.271 18.187 1.00 57.91 85 SER A N 1
ATOM 612 C CA . SER A 1 85 ? -6.027 12.620 18.397 1.00 57.91 85 SER A CA 1
ATOM 613 C C . SER A 1 85 ? -4.592 12.829 17.891 1.00 57.91 85 SER A C 1
ATOM 615 O O . SER A 1 85 ? -4.102 13.959 17.880 1.00 57.91 85 SER A O 1
ATOM 617 N N . SER A 1 86 ? -3.895 11.779 17.441 1.00 63.25 86 SER A N 1
ATOM 618 C CA . SER A 1 86 ? -2.492 11.890 17.020 1.00 63.25 86 SER A CA 1
ATOM 619 C C . SER A 1 86 ? -2.351 12.075 15.509 1.00 63.25 86 SER A C 1
ATOM 621 O O . SER A 1 86 ? -2.208 11.112 14.753 1.00 63.25 86 SER A O 1
ATOM 623 N N . ALA A 1 87 ? -2.319 13.336 15.071 1.00 60.81 87 ALA A N 1
ATOM 624 C CA . ALA A 1 87 ? -1.992 13.702 13.690 1.00 60.81 87 ALA A CA 1
ATOM 625 C C . ALA A 1 87 ? -0.588 13.220 13.264 1.00 60.81 87 ALA A C 1
ATOM 627 O O . ALA A 1 87 ? -0.368 12.923 12.096 1.00 60.81 87 ALA A O 1
ATOM 628 N N . ALA A 1 88 ? 0.347 13.076 14.212 1.00 59.78 88 ALA A N 1
ATOM 629 C CA . ALA A 1 88 ? 1.725 12.665 13.938 1.00 59.78 88 ALA A CA 1
ATOM 630 C C . ALA A 1 88 ? 1.853 11.217 13.427 1.00 59.78 88 ALA A C 1
ATOM 632 O O . ALA A 1 88 ? 2.774 10.924 12.674 1.00 59.78 88 ALA A O 1
ATOM 633 N N . LEU A 1 89 ? 0.933 10.323 13.812 1.00 64.31 89 LEU A N 1
ATOM 634 C CA . LEU A 1 89 ? 0.913 8.928 13.346 1.00 64.31 89 LEU A CA 1
ATOM 635 C C . LEU A 1 89 ? 0.047 8.729 12.093 1.00 64.31 89 LEU A C 1
ATOM 637 O O . LEU A 1 89 ? 0.092 7.667 11.477 1.00 64.31 89 LEU A O 1
ATOM 641 N N . SER A 1 90 ? -0.770 9.722 11.729 1.00 66.62 90 SER A N 1
ATOM 642 C CA . SER A 1 90 ? -1.712 9.613 10.611 1.00 66.62 90 SER A CA 1
ATOM 643 C C . SER A 1 90 ? -1.000 9.527 9.261 1.00 66.62 90 SER A C 1
ATOM 645 O O . SER A 1 90 ? -1.441 8.757 8.411 1.00 66.62 90 SER A O 1
ATOM 647 N N . ASP A 1 91 ? 0.131 10.224 9.117 1.00 68.81 91 ASP A N 1
ATOM 648 C CA . ASP A 1 91 ? 0.900 10.324 7.871 1.00 68.81 91 ASP A CA 1
ATOM 649 C C . ASP A 1 91 ? 2.294 9.676 7.953 1.00 68.81 91 ASP A C 1
ATOM 651 O O . ASP A 1 91 ? 3.139 9.936 7.098 1.00 68.81 91 ASP A O 1
ATOM 655 N N . ASP A 1 92 ? 2.571 8.847 8.968 1.00 76.31 92 ASP A N 1
ATOM 656 C CA . ASP A 1 92 ? 3.866 8.168 9.083 1.00 76.31 92 ASP A CA 1
ATOM 657 C C . ASP A 1 92 ? 4.012 7.107 7.976 1.00 76.31 92 ASP A C 1
ATOM 659 O O . ASP A 1 92 ? 3.352 6.061 8.026 1.00 76.31 92 ASP A O 1
ATOM 663 N N . PRO A 1 93 ? 4.891 7.314 6.979 1.00 69.81 93 PRO A N 1
ATOM 664 C CA . PRO A 1 93 ? 5.033 6.387 5.866 1.00 69.81 93 PRO A CA 1
ATOM 665 C C . PRO A 1 93 ? 5.753 5.091 6.264 1.00 69.81 93 PRO A C 1
ATOM 667 O O . PRO A 1 93 ? 5.790 4.150 5.473 1.00 69.81 93 PRO A O 1
ATOM 670 N N . THR A 1 94 ? 6.316 5.023 7.472 1.00 78.31 94 THR A N 1
ATOM 671 C CA . THR A 1 94 ? 7.060 3.860 7.970 1.00 78.31 94 THR A CA 1
ATOM 672 C C . THR A 1 94 ? 6.203 2.898 8.794 1.00 78.31 94 THR A C 1
ATOM 674 O O . THR A 1 94 ? 6.656 1.804 9.112 1.00 78.31 94 THR A O 1
ATOM 677 N N . LEU A 1 95 ? 4.934 3.236 9.065 1.00 83.88 95 LEU A N 1
ATOM 678 C CA . LEU A 1 95 ? 4.037 2.444 9.921 1.00 83.88 95 LEU A CA 1
ATOM 679 C C . LEU A 1 95 ? 3.944 0.956 9.531 1.00 83.88 95 LEU A C 1
ATOM 681 O O . LEU A 1 95 ? 3.804 0.101 10.401 1.00 83.88 95 LEU A O 1
ATOM 685 N N . LEU A 1 96 ? 4.004 0.644 8.233 1.00 87.19 96 LEU A N 1
ATOM 686 C CA . LEU A 1 96 ? 3.899 -0.726 7.710 1.00 87.19 96 LEU A CA 1
ATOM 687 C C . LEU A 1 96 ? 5.250 -1.332 7.288 1.00 87.19 96 LEU A C 1
ATOM 689 O O . LEU A 1 96 ? 5.280 -2.453 6.783 1.00 87.19 96 LEU A O 1
ATOM 693 N N . GLN A 1 97 ? 6.356 -0.609 7.492 1.00 83.81 97 GLN A N 1
ATOM 694 C CA . GLN A 1 97 ? 7.686 -0.945 6.971 1.00 83.81 97 GLN A CA 1
ATOM 695 C C . GLN A 1 97 ? 8.284 -2.230 7.561 1.00 83.81 97 GLN A C 1
ATOM 697 O O . GLN A 1 97 ? 9.069 -2.903 6.905 1.00 83.81 97 GLN A O 1
ATOM 702 N N . ASP A 1 98 ? 7.882 -2.592 8.776 1.00 78.88 98 ASP A N 1
ATOM 703 C CA . ASP A 1 98 ? 8.420 -3.751 9.491 1.00 78.88 98 ASP A CA 1
ATOM 704 C C . ASP A 1 98 ? 7.348 -4.809 9.782 1.00 78.88 98 ASP A C 1
ATOM 706 O O . ASP A 1 98 ? 7.508 -5.636 10.681 1.00 78.88 98 ASP A O 1
ATOM 710 N N . LEU A 1 99 ? 6.250 -4.819 9.012 1.00 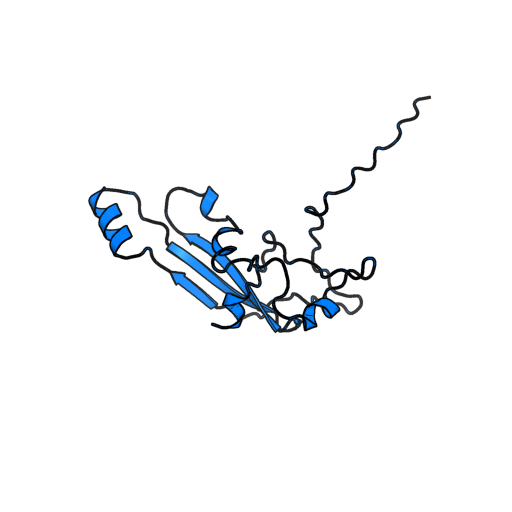84.75 99 LEU A N 1
ATOM 711 C CA . LEU A 1 99 ? 5.250 -5.887 9.120 1.00 84.75 99 LEU A CA 1
ATOM 712 C C . LEU A 1 99 ? 5.883 -7.261 8.840 1.00 84.75 99 LEU A C 1
ATOM 714 O O . LEU A 1 99 ? 5.546 -8.248 9.491 1.00 84.75 99 LEU A O 1
ATOM 718 N N . LEU A 1 100 ? 6.832 -7.301 7.900 1.00 83.25 100 LEU A N 1
ATOM 719 C CA . LEU A 1 100 ? 7.739 -8.419 7.671 1.00 83.25 100 LEU A CA 1
ATOM 720 C C . LEU A 1 100 ? 9.183 -7.925 7.779 1.00 83.25 100 LEU A C 1
ATOM 722 O O . LEU A 1 100 ? 9.536 -6.885 7.225 1.00 83.25 100 LEU A O 1
ATOM 726 N N . ALA A 1 101 ? 10.034 -8.692 8.462 1.00 82.50 101 ALA A N 1
ATOM 727 C CA . ALA A 1 101 ? 11.427 -8.316 8.678 1.00 82.50 101 ALA A CA 1
ATOM 728 C C . ALA A 1 101 ? 12.161 -8.064 7.347 1.00 82.50 101 ALA A C 1
ATOM 730 O O . ALA A 1 101 ? 12.262 -8.953 6.498 1.00 82.50 101 ALA A O 1
ATOM 731 N N . GLY A 1 102 ? 12.700 -6.851 7.189 1.00 79.75 102 GLY A N 1
ATOM 732 C CA . GLY A 1 102 ? 13.464 -6.444 6.008 1.00 79.75 102 GLY A CA 1
ATOM 733 C C . GLY A 1 102 ? 12.625 -6.012 4.799 1.00 79.75 102 GLY A C 1
ATOM 734 O O . GLY A 1 102 ? 13.203 -5.751 3.741 1.00 79.75 102 GLY A O 1
ATOM 735 N N . ASP A 1 103 ? 11.298 -5.907 4.922 1.00 83.88 103 ASP A N 1
ATOM 736 C CA . ASP A 1 103 ? 10.412 -5.447 3.846 1.00 83.88 103 ASP A CA 1
ATOM 737 C C . ASP A 1 103 ? 10.163 -3.938 3.906 1.00 83.88 103 ASP A C 1
ATOM 739 O O . ASP A 1 103 ? 9.056 -3.455 4.124 1.00 83.88 103 ASP A O 1
ATOM 743 N N . GLY A 1 104 ? 11.228 -3.174 3.666 1.00 80.94 104 GLY A N 1
ATOM 744 C CA . GLY A 1 104 ? 11.183 -1.728 3.831 1.00 80.94 104 GLY A CA 1
A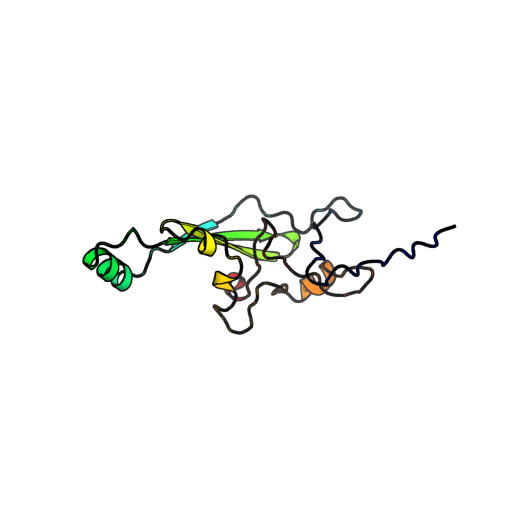TOM 745 C C . GLY A 1 104 ? 10.267 -0.977 2.851 1.00 80.94 104 GLY A C 1
ATOM 746 O O . GLY A 1 104 ? 10.081 0.229 2.992 1.00 80.94 104 GLY A O 1
ATOM 747 N N . GLY A 1 105 ? 9.788 -1.638 1.792 1.00 80.00 105 GLY A N 1
ATOM 748 C CA . GLY A 1 105 ? 9.113 -0.979 0.669 1.00 80.00 105 GLY A CA 1
ATOM 749 C C . GLY A 1 105 ? 9.991 0.032 -0.088 1.00 80.00 105 GLY A C 1
ATOM 750 O O . GLY A 1 105 ? 9.488 0.784 -0.906 1.00 80.00 105 GLY A O 1
ATOM 751 N N . ILE A 1 106 ? 11.302 0.081 0.178 1.00 78.69 106 ILE A N 1
ATOM 752 C CA . ILE A 1 106 ? 12.237 1.044 -0.437 1.00 78.69 106 ILE A CA 1
ATOM 753 C C . ILE A 1 106 ? 12.710 0.552 -1.811 1.00 78.69 106 ILE A C 1
ATOM 755 O O . ILE A 1 106 ? 13.011 1.347 -2.698 1.00 78.69 106 ILE A O 1
ATOM 759 N N . LEU A 1 107 ? 12.793 -0.764 -1.996 1.00 78.50 107 LEU A N 1
ATOM 760 C CA . LEU A 1 107 ? 13.262 -1.389 -3.228 1.00 78.50 107 LEU A CA 1
ATOM 761 C C . LEU A 1 107 ? 12.102 -2.069 -3.942 1.00 78.50 107 LEU A C 1
ATOM 763 O O . LEU A 1 107 ? 11.162 -2.535 -3.299 1.00 78.50 107 LEU A O 1
ATOM 767 N N . SER A 1 108 ? 12.202 -2.166 -5.267 1.00 79.25 108 SER A N 1
ATOM 768 C CA . SER A 1 108 ? 11.257 -2.968 -6.037 1.00 79.25 108 SER A CA 1
ATOM 769 C C . SER A 1 108 ? 11.270 -4.423 -5.542 1.00 79.25 108 SER A C 1
ATOM 771 O O . SER A 1 108 ? 12.346 -5.002 -5.364 1.00 79.25 108 SER A O 1
ATOM 773 N N . PRO A 1 109 ? 10.098 -5.055 -5.364 1.00 81.44 109 PRO A N 1
ATOM 774 C CA . PRO A 1 109 ? 10.011 -6.478 -5.054 1.00 81.44 109 PRO A CA 1
ATOM 775 C C . PRO A 1 109 ? 10.349 -7.360 -6.268 1.00 81.44 109 PRO A C 1
ATOM 777 O O . PRO A 1 109 ? 10.684 -8.531 -6.100 1.00 81.44 109 PRO A O 1
ATOM 780 N N . LEU A 1 110 ? 10.292 -6.807 -7.485 1.00 80.25 110 LEU A N 1
ATOM 781 C CA . LEU A 1 110 ? 10.645 -7.491 -8.727 1.00 80.25 110 LEU A CA 1
ATOM 782 C C . LEU A 1 110 ? 12.039 -7.065 -9.190 1.00 80.25 110 LEU A C 1
ATOM 784 O O . LEU A 1 110 ? 12.233 -5.902 -9.545 1.00 80.25 110 LEU A O 1
ATOM 788 N N . GLY A 1 111 ? 12.980 -8.013 -9.264 1.00 72.62 111 GLY A N 1
ATOM 789 C CA . GLY A 1 111 ? 14.349 -7.752 -9.737 1.00 72.62 111 GLY A CA 1
ATOM 790 C C . GLY A 1 111 ? 14.428 -7.320 -11.207 1.00 72.62 111 GLY A C 1
ATOM 791 O O . GLY A 1 111 ? 15.373 -6.653 -11.608 1.00 72.62 111 GLY A O 1
ATOM 792 N N . ALA A 1 112 ? 13.407 -7.621 -12.020 1.00 73.94 112 ALA A N 1
ATOM 793 C CA . ALA A 1 112 ? 13.307 -7.111 -13.391 1.00 73.94 112 ALA A CA 1
ATOM 794 C C . ALA A 1 112 ? 13.255 -5.571 -13.439 1.00 73.94 112 ALA A C 1
ATOM 796 O O . ALA A 1 112 ? 13.781 -4.955 -14.367 1.00 73.94 112 ALA A O 1
ATOM 797 N N . ASN A 1 113 ? 12.691 -4.940 -12.407 1.00 72.06 113 ASN A N 1
ATOM 798 C CA . ASN A 1 113 ? 12.596 -3.487 -12.323 1.00 72.06 113 ASN A CA 1
ATOM 799 C C . ASN A 1 113 ? 13.932 -2.824 -11.986 1.00 72.06 113 ASN A C 1
ATOM 801 O O . ASN A 1 113 ? 14.088 -1.644 -12.287 1.00 72.06 113 ASN A O 1
ATOM 805 N N . ASP A 1 114 ? 14.918 -3.562 -11.465 1.00 71.00 114 ASP A N 1
ATOM 806 C CA . ASP A 1 114 ? 16.260 -3.029 -11.196 1.00 71.00 114 ASP A CA 1
ATOM 807 C C . ASP A 1 114 ? 16.973 -2.574 -12.476 1.00 71.00 114 ASP A C 1
ATOM 809 O O . ASP A 1 114 ? 17.953 -1.838 -12.396 1.00 71.00 114 ASP A O 1
ATOM 813 N N . TYR A 1 115 ? 16.498 -3.000 -13.653 1.00 60.88 115 TYR A N 1
ATOM 814 C CA . TYR A 1 115 ? 16.992 -2.563 -14.961 1.00 60.88 115 TYR A CA 1
ATOM 815 C C . TYR A 1 115 ? 16.226 -1.356 -15.510 1.00 60.88 115 TYR A C 1
ATOM 817 O O . TYR A 1 115 ? 16.843 -0.465 -16.092 1.00 60.88 115 TYR A O 1
ATOM 825 N N . PHE A 1 116 ? 14.907 -1.300 -15.296 1.00 59.97 116 PHE A N 1
ATOM 826 C CA . PHE A 1 116 ? 14.068 -0.154 -15.678 1.00 59.97 116 PHE A CA 1
ATOM 827 C C . PHE A 1 116 ? 14.390 1.100 -14.856 1.00 59.97 116 PHE A C 1
ATOM 829 O O . PHE A 1 116 ? 14.199 2.219 -15.324 1.00 59.97 116 PHE A O 1
ATOM 836 N N . TRP A 1 117 ? 14.928 0.905 -13.652 1.00 62.97 117 TRP A N 1
ATOM 837 C CA . TRP A 1 117 ? 15.154 1.937 -12.650 1.00 62.97 117 TRP A CA 1
ATOM 838 C C . TRP A 1 117 ? 16.627 2.199 -12.352 1.00 62.97 117 TRP A C 1
ATOM 840 O O . TRP A 1 117 ? 16.987 2.524 -11.223 1.00 62.97 117 TRP A O 1
ATOM 850 N N . GLN A 1 118 ? 17.506 2.061 -13.339 1.00 60.19 118 GLN A N 1
ATOM 851 C CA . GLN A 1 118 ? 18.896 2.462 -13.149 1.00 60.19 118 GLN A CA 1
ATOM 852 C C . GLN A 1 118 ? 19.051 3.952 -13.407 1.00 60.19 118 GLN A C 1
ATOM 854 O O . GLN A 1 118 ? 18.754 4.425 -14.502 1.00 60.19 118 GLN A O 1
ATOM 859 N N . ASP A 1 119 ? 19.602 4.686 -12.439 1.00 55.84 119 ASP A N 1
ATOM 860 C CA . ASP A 1 119 ? 20.177 5.993 -12.753 1.00 55.84 119 ASP A CA 1
ATOM 861 C C . ASP A 1 119 ? 21.261 5.772 -13.823 1.00 55.84 119 ASP A C 1
ATOM 863 O O . ASP A 1 119 ? 22.258 5.096 -13.546 1.00 55.84 119 ASP A O 1
ATOM 867 N N . PRO A 1 120 ? 21.116 6.328 -15.038 1.00 55.66 120 PRO A N 1
ATOM 868 C CA . PRO A 1 120 ? 22.042 6.067 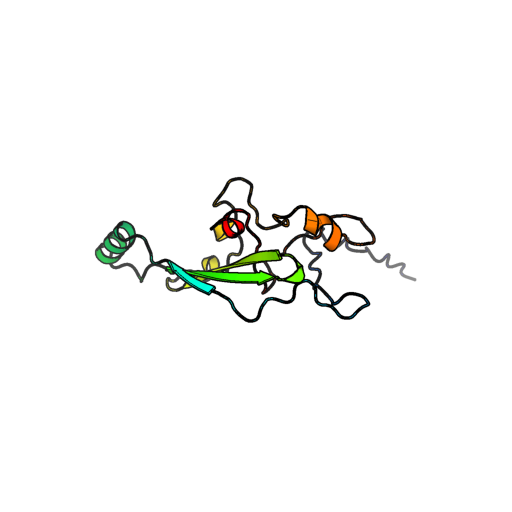-16.136 1.00 55.66 120 PRO A CA 1
ATOM 869 C C . PRO A 1 120 ? 23.477 6.517 -15.821 1.00 55.66 120 PRO A C 1
ATOM 871 O O . PRO A 1 120 ? 24.422 6.068 -16.472 1.00 55.66 120 PRO A O 1
ATOM 874 N N . ARG A 1 121 ? 23.668 7.373 -14.808 1.00 56.25 121 ARG A N 1
ATOM 875 C CA . ARG A 1 121 ? 24.982 7.842 -14.350 1.00 56.25 121 ARG A CA 1
ATOM 876 C C . ARG A 1 121 ? 25.626 6.918 -13.326 1.00 56.25 121 ARG A C 1
ATOM 878 O O . ARG A 1 121 ? 26.851 6.857 -13.270 1.00 56.25 121 ARG A O 1
ATOM 885 N N . THR A 1 122 ? 24.837 6.230 -12.503 1.00 59.31 122 THR A N 1
ATOM 886 C CA . THR A 1 122 ? 25.358 5.421 -11.386 1.00 59.31 122 THR A CA 1
ATOM 887 C C . THR A 1 122 ? 25.079 3.928 -11.522 1.00 59.31 122 THR A C 1
ATOM 889 O O . THR A 1 122 ? 25.672 3.142 -10.784 1.00 59.31 122 THR A O 1
ATOM 892 N N . ARG A 1 123 ? 24.222 3.529 -12.471 1.00 61.28 123 ARG A N 1
ATOM 893 C CA . ARG A 1 123 ? 23.712 2.163 -12.675 1.00 61.28 123 ARG A CA 1
ATOM 894 C C . ARG A 1 123 ? 23.148 1.519 -11.405 1.00 61.28 123 ARG A C 1
ATOM 896 O O . ARG A 1 123 ? 23.161 0.300 -11.261 1.00 61.28 123 ARG A O 1
ATOM 903 N N . ARG A 1 124 ? 22.700 2.338 -10.451 1.00 58.53 124 ARG A N 1
ATOM 904 C CA . ARG A 1 124 ? 22.107 1.868 -9.198 1.00 58.53 124 ARG A CA 1
ATOM 905 C C . ARG A 1 124 ? 20.588 1.814 -9.327 1.00 58.53 124 ARG A C 1
ATOM 907 O O . ARG A 1 124 ? 20.042 2.734 -9.939 1.00 58.53 124 ARG A O 1
ATOM 914 N N . PRO A 1 125 ? 19.928 0.807 -8.725 1.00 60.72 125 PRO A N 1
ATOM 915 C CA . PRO A 1 125 ? 18.478 0.787 -8.603 1.00 60.72 125 PRO A CA 1
ATOM 916 C C . PRO A 1 125 ? 17.997 2.044 -7.877 1.00 60.72 125 PRO A C 1
ATOM 918 O O . PRO A 1 125 ? 18.548 2.425 -6.838 1.00 60.72 125 PRO A O 1
ATOM 921 N N . LEU A 1 126 ? 16.989 2.696 -8.439 1.00 64.25 126 LEU A N 1
ATOM 922 C CA . LEU A 1 126 ? 16.322 3.836 -7.835 1.00 64.25 126 LEU A CA 1
ATOM 923 C C . LEU A 1 126 ? 15.372 3.347 -6.734 1.00 64.25 126 LEU A C 1
ATOM 925 O O . LEU A 1 126 ? 14.717 2.314 -6.855 1.00 64.25 126 LEU A O 1
ATOM 929 N N . ALA A 1 127 ? 15.350 4.086 -5.627 1.00 64.88 127 ALA A N 1
ATOM 930 C CA . ALA A 1 127 ? 14.543 3.758 -4.463 1.00 64.88 127 ALA A CA 1
ATOM 931 C C . ALA A 1 127 ? 13.137 4.356 -4.585 1.00 64.88 127 ALA A C 1
ATOM 933 O O . ALA A 1 127 ? 12.974 5.507 -4.997 1.00 64.88 127 ALA A O 1
ATOM 934 N N . PHE A 1 128 ? 12.133 3.604 -4.143 1.00 68.44 128 PHE A N 1
ATOM 935 C CA . PHE A 1 128 ? 10.812 4.151 -3.868 1.00 68.44 128 PHE A CA 1
ATOM 936 C C . PHE A 1 128 ? 10.903 5.065 -2.651 1.00 68.44 128 PHE A C 1
ATOM 938 O O . PHE A 1 128 ? 11.500 4.723 -1.629 1.00 68.44 128 PHE A O 1
ATOM 945 N N . SER A 1 129 ? 10.316 6.254 -2.768 1.00 65.12 129 SER A N 1
ATOM 946 C CA . SER A 1 129 ? 10.286 7.214 -1.674 1.00 65.12 129 SER A CA 1
ATOM 947 C C . SER A 1 129 ? 8.921 7.210 -1.003 1.00 65.12 129 SER A C 1
ATOM 949 O O . SER A 1 129 ? 7.886 7.450 -1.628 1.00 65.12 129 SER A O 1
ATOM 951 N N . ALA A 1 130 ? 8.970 7.023 0.311 1.00 56.41 130 ALA A N 1
ATOM 952 C CA . ALA A 1 130 ? 7.875 7.164 1.263 1.00 56.41 130 ALA A CA 1
ATOM 953 C C . ALA A 1 130 ? 7.132 8.508 1.161 1.00 56.41 130 ALA A C 1
ATOM 955 O O . ALA A 1 130 ? 5.971 8.603 1.545 1.00 56.41 130 ALA A O 1
ATOM 956 N N . LYS A 1 131 ? 7.796 9.550 0.644 1.00 55.69 131 LYS A N 1
ATOM 957 C CA . LYS A 1 131 ? 7.222 10.893 0.480 1.00 55.69 131 LYS A CA 1
ATOM 958 C C . LYS A 1 131 ? 6.457 11.070 -0.830 1.00 55.69 131 LYS A C 1
ATOM 960 O O . LYS A 1 131 ? 5.796 12.087 -1.016 1.00 55.69 131 LYS A O 1
ATOM 965 N N . THR A 1 132 ? 6.541 10.106 -1.746 1.00 62.91 132 THR A N 1
ATOM 966 C CA . THR A 1 132 ? 5.807 10.189 -3.010 1.00 62.91 132 THR A CA 1
ATOM 967 C C . THR A 1 132 ? 4.329 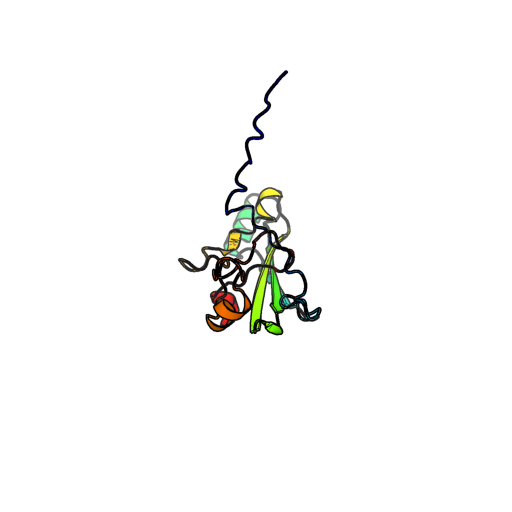9.898 -2.783 1.00 62.91 132 THR A C 1
ATOM 969 O O . THR A 1 132 ? 3.941 9.032 -2.000 1.00 62.91 132 THR A O 1
ATOM 972 N N . THR A 1 133 ? 3.471 10.570 -3.546 1.00 60.69 133 THR A N 1
ATOM 973 C CA . THR A 1 133 ? 2.018 10.334 -3.552 1.00 60.69 133 THR A CA 1
ATOM 974 C C . THR A 1 133 ? 1.622 8.945 -4.066 1.00 60.69 133 THR A C 1
ATOM 976 O O . THR A 1 133 ? 0.433 8.622 -4.077 1.00 60.69 133 THR A O 1
ATOM 979 N N . ARG A 1 134 ? 2.596 8.132 -4.497 1.00 72.94 134 ARG A N 1
ATOM 980 C CA . ARG A 1 134 ? 2.418 6.853 -5.193 1.00 72.94 134 ARG A CA 1
ATOM 981 C C . ARG A 1 134 ? 2.451 5.647 -4.243 1.00 72.94 134 ARG A C 1
ATOM 983 O O . ARG A 1 134 ? 1.950 4.595 -4.621 1.00 72.94 134 ARG A O 1
ATOM 990 N N . GLY A 1 135 ? 2.929 5.807 -3.004 1.00 82.50 135 GLY A N 1
ATOM 991 C CA . GLY A 1 135 ? 3.001 4.730 -2.007 1.00 82.50 135 GLY A CA 1
ATOM 992 C C . GLY A 1 135 ? 4.234 3.833 -2.139 1.00 82.50 135 GLY A C 1
ATOM 993 O O . GLY A 1 135 ? 5.076 4.038 -3.013 1.00 82.50 135 GLY A O 1
ATOM 994 N N . LEU A 1 136 ? 4.337 2.841 -1.254 1.00 87.94 136 LEU A N 1
ATOM 995 C CA . LEU A 1 136 ? 5.494 1.955 -1.129 1.00 87.94 136 LEU A CA 1
ATOM 996 C C . LEU A 1 136 ? 5.187 0.534 -1.636 1.00 87.94 136 LEU A C 1
ATOM 998 O O . LEU A 1 136 ? 4.140 -0.023 -1.297 1.00 87.94 136 LEU A O 1
ATOM 1002 N N . PRO A 1 137 ? 6.066 -0.077 -2.444 1.00 88.81 137 PRO A N 1
ATOM 1003 C CA . PRO A 1 137 ? 5.886 -1.427 -2.969 1.00 88.81 137 PRO A CA 1
ATOM 1004 C C . PRO A 1 137 ? 6.386 -2.501 -2.001 1.00 88.81 137 PRO A C 1
ATOM 1006 O O . PRO A 1 137 ? 7.423 -3.131 -2.215 1.00 88.81 137 PRO A O 1
ATOM 1009 N N . TYR A 1 138 ? 5.645 -2.730 -0.924 1.00 89.62 138 TYR A N 1
ATOM 1010 C CA . TYR A 1 138 ? 5.969 -3.820 -0.008 1.00 89.62 138 TYR A CA 1
ATOM 1011 C C . TYR A 1 138 ? 5.884 -5.186 -0.700 1.00 89.62 138 TYR A C 1
ATOM 1013 O O . TYR A 1 138 ? 5.004 -5.416 -1.540 1.00 89.62 138 TYR A O 1
ATOM 1021 N N . ARG A 1 139 ? 6.768 -6.116 -0.326 1.00 89.25 139 ARG A N 1
ATOM 1022 C CA . ARG A 1 139 ? 6.753 -7.503 -0.818 1.00 89.25 139 ARG A CA 1
ATOM 1023 C C . ARG A 1 139 ? 5.479 -8.221 -0.405 1.00 89.25 139 ARG A C 1
ATOM 1025 O O . ARG A 1 139 ? 4.903 -8.922 -1.234 1.00 89.25 139 ARG A O 1
ATOM 1032 N N . TRP A 1 140 ? 5.015 -8.018 0.831 1.00 89.69 140 TRP A N 1
ATOM 1033 C CA . TRP A 1 140 ? 3.767 -8.636 1.295 1.00 89.69 140 TRP A CA 1
ATOM 1034 C C . TRP A 1 140 ? 2.572 -8.239 0.426 1.00 89.69 140 TRP A C 1
ATOM 1036 O O . TRP A 1 140 ? 1.706 -9.065 0.172 1.00 89.69 140 TRP A O 1
ATOM 1046 N N . ALA A 1 141 ? 2.554 -7.012 -0.097 1.00 90.81 141 ALA A N 1
ATOM 1047 C CA . ALA A 1 141 ? 1.450 -6.509 -0.906 1.00 90.81 141 ALA A CA 1
ATOM 1048 C C . ALA A 1 141 ? 1.394 -7.103 -2.322 1.00 90.81 141 ALA A C 1
ATOM 1050 O O . ALA A 1 141 ? 0.373 -6.963 -2.987 1.00 90.81 141 ALA A O 1
ATOM 1051 N N . GLN A 1 142 ? 2.464 -7.757 -2.792 1.00 90.31 142 GLN A N 1
ATOM 1052 C CA . GLN A 1 142 ? 2.488 -8.373 -4.125 1.00 90.31 142 GLN A CA 1
ATOM 1053 C C . GLN A 1 142 ? 1.868 -9.775 -4.156 1.00 90.31 142 GLN A C 1
ATOM 1055 O O . GLN A 1 142 ? 1.651 -10.314 -5.237 1.00 90.31 142 GLN A O 1
ATOM 1060 N N . VAL A 1 143 ? 1.663 -10.392 -2.988 1.00 87.38 143 VAL A N 1
ATOM 1061 C CA . VAL A 1 143 ? 1.278 -11.810 -2.856 1.00 87.38 143 VAL A CA 1
ATOM 1062 C C . VAL A 1 143 ? -0.047 -12.020 -2.116 1.00 87.38 143 VAL A C 1
ATOM 1064 O O . VAL A 1 143 ? -0.402 -13.165 -1.842 1.00 87.38 143 VAL A O 1
ATOM 1067 N N . LEU A 1 144 ? -0.743 -10.933 -1.765 1.00 80.38 144 LEU A N 1
ATOM 1068 C CA . LEU A 1 144 ? -2.111 -10.964 -1.236 1.00 80.38 144 LEU A CA 1
ATOM 1069 C C . LEU A 1 144 ? -3.113 -11.321 -2.336 1.00 80.38 144 LEU A C 1
ATOM 1071 O O . LEU A 1 144 ? -4.057 -12.076 -2.017 1.00 80.38 144 LEU A O 1
#

Radius of gyration: 19.86 Å; chains: 1; bounding box: 54×53×55 Å

InterPro domains:
  IPR019163 THO complex, subunit 5 [PF09766] (17-144)
  IPR019163 THO complex, subunit 5 [PTHR13375] (10-144)

Foldseek 3Di:
DDDPDPPPPDDPPLPPPDDQQADVVRDSQQDWDPDKDKDKAAPDPVVQVVCVVVVHWGDWIKIKMWIARVSLRFIFIDIATDGDDDPPRGLPLQPCCVVDPPQNLFAAPDPVCLQVQAPPVHSGHHTDDSPDPSHGRGPVVSPD

pLDDT: mean 71.56, std 17.13, range [34.97, 95.19]

Organism: NCBI:txid233186